Protein 8T33 (pdb70)

GO terms:
  GO:0008429 phosphatidylethanolamine binding (F, IDA)
  GO:0005515 protein binding (F, IPI)
  GO:0005776 autophagosome (C, IDA)
  GO:0061709 reticulophagy (P, IDA)
  GO:0035020 regulation of Rac protein signal transduction (P, IMP)
  GO:1902524 positive regulation of protein K48-linked ubiquitination (P, IMP)
  GO:0032436 positive regulation of proteasomal ubiquitin-dependent protein catabolic process (P, IMP)
  GO:0005886 plasma membrane (C, TAS)
  GO:0006605 protein targeting (P, TAS)
  GO:0007268 chemical synaptic transmission (P, TAS)
  GO:0000421 autophagosome membrane (C, TAS)
  GO:0005829 cytosol (C, TAS)
  GO:0000421 autophagosome membrane (C, IDA)
  GO:000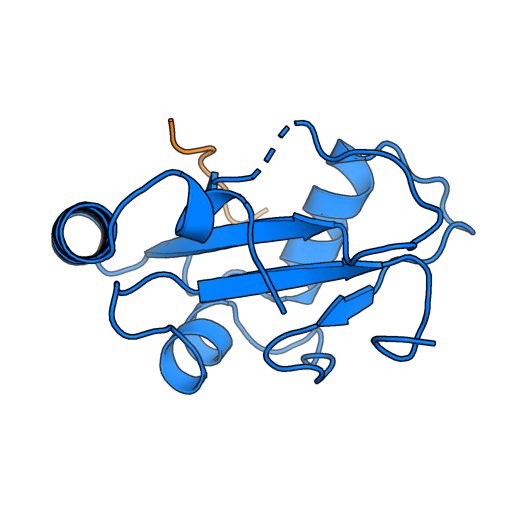8625 extrinsic apoptotic signaling pathway via death domain receptors (P, IDA)
  GO:0048487 beta-tubulin binding (F, IDA)
  GO:0050811 GABA receptor binding (F, IPI)
  GO:0031625 ubiquitin protein ligase binding (F, IPI)

Nearest PDB structures (foldseek):
  8t2m-assembly1_A  TM=9.961E-01  e=2.675E-23  Homo sapiens
  7lsw-assembly1_C  TM=9.950E-01  e=3.049E-23  Homo sapiens
  6hyn-assembly1_A  TM=9.910E-01  e=4.823E-23  Homo sapiens
  7lsw-assembly4_F  TM=9.891E-01  e=4.231E-23  Homo sapiens
  6yop-assembly1_A  TM=9.903E-01  e=7.144E-23  Homo sapiens

InterPro domains:
  IPR004241 Autophagy protein Atg8 ubiquitin-like [PF02991] (13-116)
  IPR004241 Autophagy protein Atg8 ubiquitin-like [PTHR10969] (2-116)
  IPR029071 Ubiquitin-like domain superfamily [SSF54236] (1-116)

B-factor: mean 20.99, std 10.18, range [8.71, 59.1]

Foldseek 3Di:
DDDPVPVVDPLVRLLVVLVVVCVVCVQWAWEFEAAAPPFDAAGAPTIDTGGQQAFQLNVVVVRCVRRPHDPPQAKFKAFPFDTDDRRHGPNVQQVVGPDNSRYGYIYMHSDPGHPD/DDDDDDDD

Secondary structure (DSSP, 8-state):
---HHHHHS-HHHHHHHHHHHHHH-TTEEEEEEEEPTT--S-----EEEEETT-BHHHHHHHHHHHHT--TTS--EEEBTTBPPPTTSBHHHHHHHH--TTS-EEEEEESSSSTT-/-PEEP---

Organism: Homo sapiens (NCBI:txid9606)

Radius of gyration: 13.74 Å; Cα contacts (8 Å, |Δi|>4): 213; chains: 2; bounding box: 32×27×38 Å

Structure (mmCIF, N/CA/C/O backbone):
data_8T33
#
_entry.id   8T33
#
_cell.length_a   53.488
_cell.length_b   89.178
_cell.length_c   63.967
_cell.angle_alpha   90.000
_cell.angle_beta   90.000
_cell.angle_gamma   90.000
#
_symmetry.space_group_name_H-M   'C 2 2 21'
#
loop_
_entity.id
_entity.type
_entity.pdbx_description
1 polymer 'Gamma-aminobutyric acid receptor-associated protein'
2 polymer 'Tumor protein p53-inducible nuclear protein 2'
3 non-polymer 'ZINC ION'
4 non-polymer 'ACETATE ION'
5 water water
#
loop_
_atom_site.group_PDB
_atom_site.id
_atom_site.type_symbol
_atom_site.label_atom_id
_atom_site.label_alt_id
_atom_site.label_comp_id
_atom_site.label_asym_id
_atom_site.label_entity_id
_atom_site.label_seq_id
_atom_site.pdbx_PDB_ins_code
_atom_site.Cartn_x
_atom_site.Cartn_y
_atom_site.Cartn_z
_atom_site.occupancy
_atom_site.B_iso_or_equiv
_atom_site.auth_seq_id
_atom_site.auth_comp_id
_atom_site.auth_asym_id
_atom_site.auth_atom_id
_atom_site.pdbx_PDB_model_num
ATOM 1 N N . MET A 1 3 ? 7.197 26.114 -10.048 1.00 38.72 1 MET A N 1
ATOM 2 C CA . MET A 1 3 ? 6.604 25.051 -10.851 1.00 39.21 1 MET A CA 1
ATOM 3 C C . MET A 1 3 ? 5.448 24.363 -10.143 1.00 39.11 1 MET A C 1
ATOM 4 O O . MET A 1 3 ? 5.525 24.070 -8.948 1.00 38.31 1 MET A O 1
ATOM 9 N N . LYS A 1 4 ? 4.379 24.102 -10.892 1.00 51.65 2 LYS A N 1
ATOM 10 C CA . LYS A 1 4 ? 3.292 23.260 -10.413 1.00 51.73 2 LYS A CA 1
ATOM 11 C C . LYS A 1 4 ? 3.687 21.795 -10.557 1.00 51.34 2 LYS A C 1
ATOM 12 O O . LYS A 1 4 ? 3.981 21.331 -11.664 1.00 51.80 2 LYS A O 1
ATOM 18 N N . PHE A 1 5 ? 3.706 21.069 -9.446 1.00 23.29 3 PHE A N 1
ATOM 19 C CA . PHE A 1 5 ? 3.855 19.623 -9.467 1.00 23.05 3 PHE A CA 1
ATOM 20 C C . PHE A 1 5 ? 2.479 18.990 -9.341 1.00 23.62 3 PHE A C 1
ATOM 21 O O . PHE A 1 5 ? 1.681 19.401 -8.493 1.00 23.67 3 PHE A O 1
ATOM 29 N N . VAL A 1 6 ? 2.200 18.009 -10.204 1.00 24.13 4 VAL A N 1
ATOM 30 C CA . VAL A 1 6 ? 0.926 17.300 -10.138 1.00 24.76 4 VAL A CA 1
ATOM 31 C C . VAL A 1 6 ? 0.748 16.661 -8.768 1.00 24.13 4 VAL A C 1
ATOM 32 O O . VAL A 1 6 ? -0.347 16.687 -8.190 1.00 24.55 4 VAL A O 1
ATOM 36 N N . TYR A 1 7 ? 1.827 16.107 -8.212 1.00 23.54 5 TYR A N 1
ATOM 37 C CA . TYR A 1 7 ? 1.743 15.482 -6.895 1.00 23.04 5 TYR A CA 1
ATOM 38 C C . TYR A 1 7 ? 1.225 16.460 -5.844 1.00 22.95 5 TYR A C 1
ATOM 39 O O . TYR A 1 7 ? 0.465 16.074 -4.949 1.00 23.09 5 TYR A O 1
ATOM 48 N N . LYS A 1 8 ? 1.620 17.732 -5.937 1.00 24.02 6 LYS A N 1
ATOM 49 C CA . LYS A 1 8 ? 1.149 18.714 -4.964 1.00 23.98 6 LYS A CA 1
ATOM 50 C C . LYS A 1 8 ? -0.297 19.114 -5.221 1.00 24.99 6 LYS A C 1
ATOM 51 O O . LYS A 1 8 ? -1.042 19.386 -4.270 1.00 25.17 6 LYS A O 1
ATOM 57 N N . GLU A 1 9 ? -0.713 19.154 -6.487 1.00 29.19 7 GLU A N 1
ATOM 58 C CA . GLU A 1 9 ? -2.097 19.492 -6.794 1.00 30.33 7 GLU A CA 1
ATOM 59 C C . GLU A 1 9 ? -3.054 18.382 -6.382 1.00 30.76 7 GLU A C 1
ATOM 60 O O . GLU A 1 9 ? -4.220 18.655 -6.072 1.00 31.59 7 GLU A O 1
ATOM 66 N N . GLU A 1 10 ? -2.586 17.132 -6.372 1.00 32.90 8 GLU A N 1
ATOM 67 C CA . GLU A 1 10 ? -3.452 15.988 -6.116 1.00 33.40 8 GLU A CA 1
ATOM 68 C C . GLU A 1 10 ? -3.527 15.585 -4.654 1.00 32.96 8 GLU A C 1
ATOM 69 O O . GLU A 1 10 ? -4.439 14.838 -4.281 1.00 33.56 8 G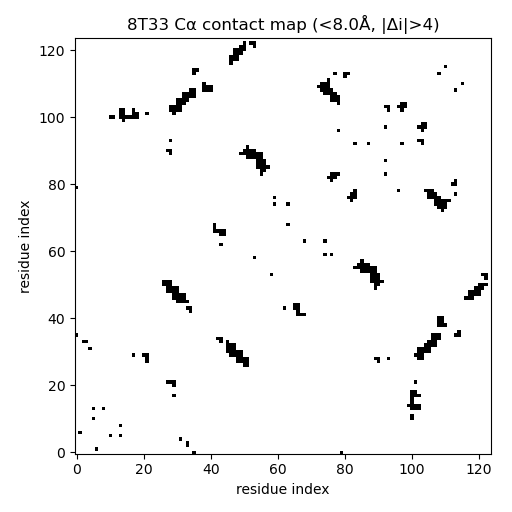LU A O 1
ATOM 75 N N . HIS A 1 11 ? -2.588 16.033 -3.826 1.00 28.34 9 HIS A N 1
ATOM 76 C CA . HIS A 1 11 ? -2.552 15.660 -2.419 1.00 27.98 9 HIS A CA 1
ATOM 77 C C . HIS A 1 11 ? -2.450 16.947 -1.599 1.00 27.72 9 HIS A C 1
ATOM 78 O O . HIS A 1 11 ? -1.510 17.734 -1.821 1.00 27.10 9 HIS A O 1
ATOM 85 N N . PRO A 1 12 ?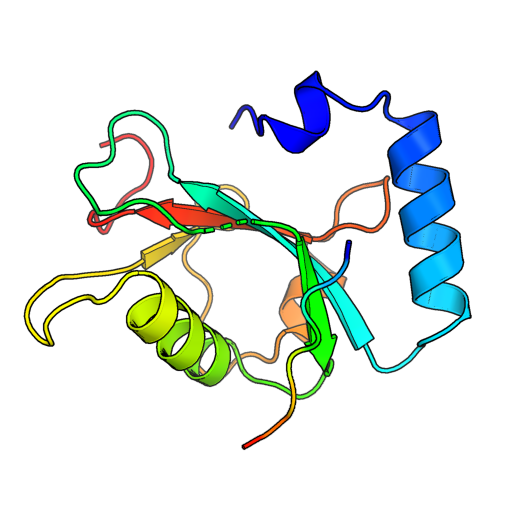 -3.364 17.192 -0.669 1.00 24.59 10 PRO A N 1
ATOM 86 C CA . PRO A 1 12 ? -3.260 18.405 0.148 1.00 24.39 10 PRO A CA 1
ATOM 87 C C . PRO A 1 12 ? -1.982 18.386 0.967 1.00 23.36 10 PRO A C 1
ATOM 88 O O . PRO A 1 12 ? -1.426 17.326 1.259 1.00 22.98 10 PRO A O 1
ATOM 92 N N . PHE A 1 13 ? -1.517 19.582 1.333 1.00 24.15 11 PHE A N 1
ATOM 93 C CA . PHE A 1 13 ? -0.228 19.711 2.005 1.00 22.56 11 PHE A CA 1
ATOM 94 C C . PHE A 1 13 ? -0.159 18.863 3.268 1.00 23.03 11 PHE A C 1
ATOM 95 O O . PHE A 1 13 ? 0.869 18.237 3.548 1.00 21.80 11 PHE A O 1
ATOM 103 N N . GLU A 1 14 ? -1.242 18.824 4.043 1.00 20.78 12 GLU A N 1
ATOM 104 C CA . GLU A 1 14 ? -1.194 18.111 5.313 1.00 21.51 12 GLU A CA 1
ATOM 105 C C . GLU A 1 14 ? -1.034 16.609 5.109 1.00 21.47 12 GLU A C 1
ATOM 106 O O . GLU A 1 14 ? -0.429 15.934 5.951 1.00 21.15 12 GLU A O 1
ATOM 112 N N . LYS A 1 15 ? -1.551 16.070 4.001 1.00 24.82 13 LYS A N 1
ATOM 113 C CA . LYS A 1 15 ? -1.365 14.651 3.720 1.00 25.01 13 LYS A CA 1
ATOM 114 C C . LYS A 1 15 ? 0.062 14.363 3.277 1.00 22.68 13 LYS A C 1
ATOM 115 O O . LYS A 1 15 ? 0.656 13.363 3.698 1.00 22.38 13 LYS A O 1
ATOM 121 N N . ARG A 1 16 ? 0.626 15.226 2.429 1.00 24.40 14 ARG A N 1
ATOM 122 C CA . ARG A 1 16 ? 2.017 15.056 2.028 1.00 22.44 14 ARG A CA 1
ATOM 123 C C . ARG A 1 16 ? 2.951 15.219 3.220 1.00 21.43 14 ARG A C 1
ATOM 124 O O . ARG A 1 16 ? 3.879 14.422 3.401 1.00 20.56 14 ARG A O 1
ATOM 132 N N . ARG A 1 17 ? 2.706 16.233 4.058 1.00 19.29 15 ARG A N 1
ATOM 133 C CA . ARG A 1 17 ? 3.586 16.492 5.196 1.00 18.60 15 ARG A CA 1
ATOM 134 C C . ARG A 1 17 ? 3.600 15.315 6.165 1.00 19.19 15 ARG A C 1
ATOM 135 O O . ARG A 1 17 ? 4.655 14.952 6.698 1.00 18.19 15 ARG A O 1
ATOM 143 N N . SER A 1 18 ? 2.441 14.701 6.400 1.00 18.58 16 SER A N 1
ATOM 144 C CA . SER A 1 18 ? 2.391 13.562 7.309 1.00 19.48 16 SER A CA 1
ATOM 145 C C . SER A 1 18 ? 3.103 12.355 6.718 1.00 18.62 16 SER A C 1
ATOM 146 O O . SER A 1 18 ? 3.792 11.624 7.437 1.00 18.28 16 SER A O 1
ATOM 149 N N . GLU A 1 19 ? 2.969 12.143 5.408 1.00 24.21 17 GLU A N 1
ATOM 150 C CA . GLU A 1 19 ? 3.704 11.054 4.778 1.00 23.56 17 GLU A CA 1
ATOM 151 C C . GLU A 1 19 ? 5.202 11.326 4.791 1.00 21.42 17 GLU A C 1
ATOM 152 O O . GLU A 1 19 ? 5.996 10.420 5.062 1.00 20.95 17 GLU A O 1
ATOM 158 N N . GLY A 1 20 ? 5.608 12.571 4.529 1.00 15.86 18 GLY A N 1
ATOM 159 C CA . GLY A 1 20 ? 7.027 12.899 4.553 1.00 14.19 18 GLY A CA 1
ATOM 160 C C . GLY A 1 20 ? 7.646 12.731 5.929 1.00 13.95 18 GLY A C 1
ATOM 161 O O . GLY A 1 20 ? 8.740 12.178 6.059 1.00 13.05 18 GLY A O 1
ATOM 162 N N . GLU A 1 21 ? 6.954 13.206 6.971 1.00 17.03 19 GLU A N 1
ATOM 163 C CA . GLU A 1 21 ? 7.456 13.018 8.328 1.00 17.13 19 GLU A CA 1
ATOM 164 C C . GLU A 1 21 ? 7.592 11.538 8.649 1.00 17.47 19 GLU A C 1
ATOM 165 O O . GLU A 1 21 ? 8.623 11.098 9.173 1.00 16.71 19 GLU A O 1
ATOM 171 N N . LYS A 1 22 ? 6.562 10.751 8.322 1.00 18.53 20 LYS A N 1
ATOM 172 C CA . LYS A 1 22 ? 6.580 9.327 8.647 1.00 19.30 20 LYS A CA 1
ATOM 173 C C . LYS A 1 22 ? 7.714 8.610 7.930 1.00 17.96 20 LYS A C 1
ATOM 174 O O . LYS A 1 22 ? 8.438 7.814 8.539 1.00 17.73 20 LYS A O 1
ATOM 180 N N . ILE A 1 23 ? 7.883 8.873 6.631 1.00 13.42 21 ILE A N 1
ATOM 181 C CA . ILE A 1 23 ? 8.899 8.131 5.891 1.00 12.56 21 ILE A CA 1
ATOM 182 C C . ILE A 1 23 ? 10.297 8.559 6.321 1.00 10.97 21 ILE A C 1
ATOM 183 O O . ILE A 1 23 ? 11.222 7.732 6.349 1.00 10.53 21 ILE A O 1
ATOM 188 N N . ARG A 1 24 ? 10.472 9.829 6.701 1.00 16.91 22 ARG A N 1
ATOM 189 C CA . ARG A 1 24 ? 11.779 10.291 7.158 1.00 15.78 22 ARG A CA 1
ATOM 190 C C . ARG A 1 24 ? 12.115 9.717 8.526 1.00 16.03 22 ARG A C 1
ATOM 191 O O . ARG A 1 24 ? 13.274 9.398 8.804 1.00 15.33 22 ARG A O 1
ATOM 199 N N . LYS A 1 25 ? 11.116 9.576 9.395 1.00 15.55 23 LYS A N 1
ATOM 200 C CA . LYS A 1 25 ? 11.371 8.959 10.691 1.00 16.07 23 LYS A CA 1
ATOM 201 C C . LYS A 1 25 ? 11.622 7.466 10.547 1.00 16.28 23 LYS A C 1
ATOM 202 O O . LYS A 1 25 ? 12.444 6.894 11.276 1.00 16.05 23 LYS A O 1
ATOM 208 N N . LYS A 1 26 ? 10.937 6.819 9.601 1.00 14.82 24 LYS A N 1
ATOM 209 C CA . LYS A 1 26 ? 11.086 5.376 9.440 1.00 15.44 24 LYS A CA 1
ATOM 210 C C . LYS A 1 26 ? 12.423 5.019 8.796 1.00 14.15 24 LYS A C 1
ATOM 211 O O . LYS A 1 26 ? 13.038 4.007 9.158 1.00 14.30 24 LYS A O 1
ATOM 217 N N . TYR A 1 27 ? 12.896 5.839 7.851 1.00 12.39 25 TYR A N 1
ATOM 218 C CA . TYR A 1 27 ? 14.126 5.572 7.104 1.00 12.16 25 TYR A CA 1
ATOM 219 C C . TYR A 1 27 ? 15.028 6.789 7.166 1.00 11.94 25 TYR A C 1
ATOM 220 O O . TYR A 1 27 ? 15.123 7.559 6.196 1.00 11.26 25 TYR A O 1
ATOM 229 N N . PRO A 1 28 ? 15.719 7.005 8.288 1.00 15.38 26 PRO A N 1
ATOM 230 C CA . PRO A 1 28 ? 16.487 8.249 8.468 1.00 15.36 26 PRO A CA 1
ATOM 231 C C . PRO A 1 28 ? 17.644 8.412 7.501 1.00 14.98 26 PRO A C 1
ATOM 232 O O . PRO A 1 28 ? 18.128 9.538 7.332 1.00 14.80 26 PRO A O 1
ATOM 236 N N . ASP A 1 29 ? 18.113 7.337 6.872 1.00 18.97 27 ASP A N 1
ATOM 237 C CA . ASP A 1 29 ? 19.206 7.425 5.915 1.00 18.67 27 ASP A CA 1
ATOM 238 C C . ASP A 1 29 ? 18.722 7.390 4.476 1.00 17.77 27 ASP A C 1
ATOM 239 O O . ASP A 1 29 ? 19.534 7.194 3.569 1.00 17.55 27 ASP A O 1
ATOM 244 N N . ARG A 1 30 ? 17.420 7.556 4.254 1.00 10.82 28 ARG A N 1
ATOM 245 C CA . ARG A 1 30 ? 16.841 7.725 2.928 1.00 10.10 28 ARG A CA 1
ATOM 246 C C . ARG A 1 30 ? 16.071 9.040 2.878 1.00 9.75 28 ARG A C 1
ATOM 247 O O . ARG A 1 30 ? 15.694 9.600 3.909 1.00 10.06 28 ARG A O 1
ATOM 255 N N . VAL A 1 31 ? 15.871 9.550 1.665 1.00 10.72 29 VAL A N 1
ATOM 256 C CA . VAL A 1 31 ? 15.093 10.776 1.474 1.00 10.49 29 VAL A CA 1
ATOM 257 C C . VAL A 1 31 ? 14.017 10.548 0.417 1.00 10.24 29 VAL A C 1
ATOM 258 O O . VAL A 1 31 ? 14.259 9.867 -0.592 1.00 10.05 29 VAL A O 1
ATOM 262 N N . PRO A 1 32 ? 12.804 11.082 0.628 1.00 9.03 30 PRO A N 1
ATOM 263 C CA . PRO A 1 32 ? 11.728 10.937 -0.361 1.00 8.99 30 PRO A CA 1
ATOM 264 C C . PRO A 1 32 ? 11.799 12.016 -1.425 1.00 8.72 30 PRO A C 1
ATOM 265 O O . PRO A 1 32 ? 11.970 13.203 -1.112 1.00 8.71 30 PRO A O 1
ATOM 269 N N . VAL A 1 33 ? 11.676 11.610 -2.687 1.00 9.93 31 VAL A N 1
ATOM 270 C CA . VAL A 1 33 ? 11.890 12.493 -3.828 1.00 9.74 31 VAL A CA 1
ATOM 271 C C . VAL A 1 33 ? 10.725 12.334 -4.794 1.00 10.06 31 VAL A C 1
ATOM 272 O O . VAL A 1 33 ? 10.331 11.207 -5.113 1.00 10.25 31 VAL A O 1
ATOM 276 N N . ILE A 1 34 ? 10.182 13.459 -5.258 1.00 9.07 32 ILE A N 1
ATOM 277 C CA . ILE A 1 34 ? 9.163 13.496 -6.302 1.00 9.53 32 ILE A CA 1
ATOM 278 C C . ILE A 1 34 ? 9.832 14.007 -7.569 1.00 9.38 32 ILE A C 1
ATOM 279 O O . ILE A 1 34 ? 10.461 15.071 -7.546 1.00 9.18 32 ILE A O 1
ATOM 284 N N . VAL A 1 35 ? 9.690 13.265 -8.670 1.00 9.81 33 VAL A N 1
ATOM 285 C CA . VAL A 1 35 ? 10.294 13.632 -9.953 1.00 9.77 33 VAL A CA 1
ATOM 286 C C . VAL A 1 35 ? 9.184 13.748 -10.990 1.00 10.56 33 VAL A C 1
ATOM 287 O O . VAL A 1 35 ? 8.448 12.782 -11.223 1.00 11.02 33 VAL A O 1
ATOM 291 N N . G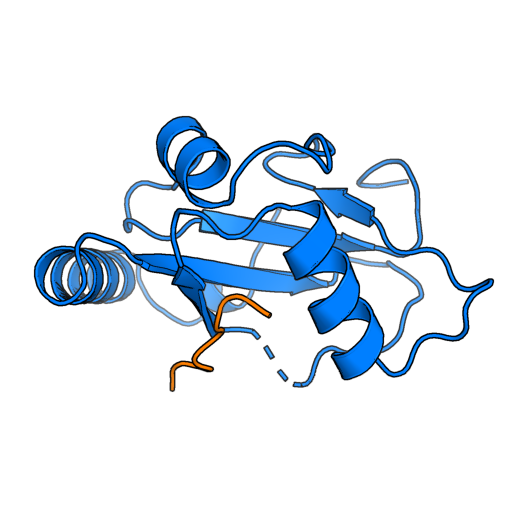LU A 1 36 ? 9.071 14.918 -11.623 1.00 12.45 34 GLU A N 1
ATOM 292 C CA . GLU A 1 36 ? 8.057 15.141 -12.645 1.00 13.38 34 GLU A CA 1
ATOM 293 C C . GLU A 1 36 ? 8.661 15.881 -13.822 1.00 13.51 34 GLU A C 1
ATOM 294 O O . GLU A 1 36 ? 9.641 16.613 -13.682 1.00 12.97 34 GLU A O 1
ATOM 300 N N . LYS A 1 37 ? 8.053 15.684 -14.986 1.00 14.61 35 LYS A N 1
ATOM 301 C CA . LYS A 1 37 ? 8.495 16.369 -16.191 1.00 14.94 35 LYS A CA 1
ATOM 302 C C . LYS A 1 37 ? 8.146 17.852 -16.138 1.00 15.39 35 LYS A C 1
ATOM 303 O O . LYS A 1 37 ? 7.034 18.236 -15.753 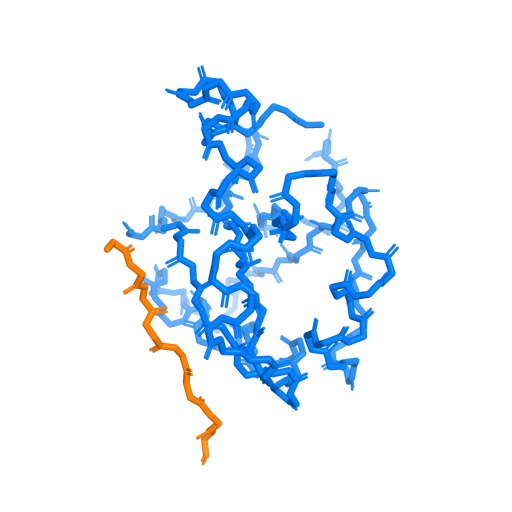1.00 16.08 35 LYS A O 1
ATOM 309 N N . ALA A 1 38 ? 9.102 18.687 -16.544 1.00 19.26 36 ALA A N 1
ATOM 310 C CA . ALA A 1 38 ? 8.861 20.118 -16.636 1.00 20.07 36 ALA A CA 1
ATOM 311 C C . ALA A 1 38 ? 7.806 20.410 -17.703 1.00 21.53 36 ALA A C 1
ATOM 312 O O . ALA A 1 38 ? 7.720 19.706 -18.715 1.00 21.77 36 ALA A O 1
ATOM 314 N N . PRO A 1 39 ? 6.993 21.449 -17.507 1.00 37.18 37 PRO A N 1
ATOM 315 C CA . PRO A 1 39 ? 5.965 21.769 -18.502 1.00 38.71 37 PRO A CA 1
ATOM 316 C C . PRO A 1 39 ? 6.595 22.122 -19.840 1.00 39.02 37 PRO A C 1
ATOM 317 O O . PRO A 1 39 ? 7.615 22.811 -19.906 1.00 38.58 37 PRO A O 1
ATOM 321 N N . LYS A 1 40 ? 5.986 21.615 -20.909 1.00 51.74 38 LYS A N 1
ATOM 322 C CA . LYS A 1 40 ? 6.386 21.872 -22.289 1.00 52.38 38 LYS A CA 1
ATOM 323 C C . LYS A 1 40 ? 7.785 21.357 -22.612 1.00 51.09 38 LYS A C 1
ATOM 324 O O . LYS A 1 40 ? 8.349 21.720 -23.653 1.00 51.55 38 LYS A O 1
ATOM 330 N N . ALA A 1 41 ? 8.370 20.529 -21.750 1.00 25.48 39 ALA A N 1
ATOM 331 C CA . ALA A 1 41 ? 9.547 19.775 -22.150 1.00 24.40 39 ALA A CA 1
ATOM 332 C C . ALA A 1 41 ? 9.165 18.784 -23.242 1.00 24.99 39 ALA A C 1
ATOM 333 O O . ALA A 1 41 ? 8.017 18.343 -23.339 1.00 25.89 39 ALA A O 1
ATOM 335 N N . ARG A 1 42 ? 10.133 18.455 -24.091 1.00 24.32 40 ARG A N 1
ATOM 336 C CA . ARG A 1 42 ? 9.951 17.491 -25.175 1.00 24.90 40 ARG A CA 1
ATOM 337 C C . ARG A 1 42 ? 10.839 16.300 -24.854 1.00 23.51 40 ARG A C 1
ATOM 338 O O . ARG A 1 42 ? 11.983 16.207 -25.301 1.00 22.90 40 ARG A O 1
ATOM 346 N N . ILE A 1 43 ? 10.304 15.385 -24.050 1.00 19.42 41 ILE A N 1
ATOM 347 C CA . ILE A 1 43 ? 11.080 14.262 -23.550 1.00 18.17 41 ILE A CA 1
ATOM 348 C C . ILE A 1 43 ? 10.095 13.188 -23.123 1.00 18.62 41 ILE A C 1
ATOM 349 O O . ILE A 1 43 ? 8.934 13.473 -22.830 1.00 19.55 41 ILE A O 1
ATOM 354 N N . GLY A 1 44 ? 10.557 11.943 -23.111 1.00 17.99 42 GLY A N 1
ATOM 355 C CA . GLY A 1 44 ? 9.684 10.837 -22.781 1.00 18.63 42 GLY A CA 1
ATOM 356 C C . GLY A 1 44 ? 9.179 10.905 -21.354 1.00 18.32 42 GLY A C 1
ATOM 357 O O . GLY A 1 44 ? 9.765 11.544 -20.473 1.00 17.26 42 GLY A O 1
ATOM 358 N N . ASP A 1 45 ? 8.069 10.209 -21.133 1.00 21.25 43 ASP A N 1
ATOM 359 C CA . ASP A 1 45 ? 7.436 10.177 -19.827 1.00 21.30 43 ASP A CA 1
ATOM 360 C C . ASP A 1 45 ? 8.200 9.285 -18.858 1.00 20.24 43 ASP A C 1
ATOM 361 O O . ASP A 1 45 ? 8.911 8.351 -19.241 1.00 19.86 43 ASP A O 1
ATOM 366 N N . LEU A 1 46 ? 8.003 9.570 -17.577 1.00 18.09 44 LEU A N 1
ATOM 367 C CA . LEU A 1 46 ? 8.598 8.819 -16.486 1.00 17.29 44 LEU A CA 1
ATOM 368 C C . LEU A 1 46 ? 7.502 8.016 -15.801 1.00 18.55 44 LEU A C 1
ATOM 369 O O . LEU A 1 46 ? 6.486 8.580 -15.382 1.00 19.42 44 LEU A O 1
ATOM 374 N N . ASP A 1 47 ? 7.697 6.707 -15.703 1.00 22.80 45 ASP A N 1
ATOM 375 C CA . ASP A 1 47 ? 6.620 5.824 -15.274 1.00 24.36 45 ASP A CA 1
ATOM 376 C C . ASP A 1 47 ? 6.270 6.008 -13.796 1.00 24.45 45 ASP A C 1
ATOM 377 O O . ASP A 1 47 ? 5.100 5.910 -13.421 1.00 25.91 45 ASP A O 1
ATOM 394 N N . LYS A 1 49 ? 6.897 8.454 -10.176 1.00 18.47 47 LYS A N 1
ATOM 395 C CA . LYS A 1 49 ? 7.282 9.792 -9.737 1.00 17.62 47 LYS A CA 1
ATOM 396 C C . LYS A 1 49 ? 7.792 9.830 -8.297 1.00 17.15 47 LYS A C 1
ATOM 397 O O . LYS A 1 49 ? 8.419 10.798 -7.901 1.00 16.30 47 LYS A O 1
ATOM 403 N N . LYS A 1 50 ? 7.536 8.777 -7.526 1.00 15.67 48 LYS A N 1
ATOM 404 C CA . LYS A 1 50 ? 7.783 8.771 -6.085 1.00 15.76 48 LYS A CA 1
ATOM 405 C C . LYS A 1 50 ? 8.943 7.828 -5.782 1.00 15.65 48 LYS A C 1
ATOM 406 O O . LYS A 1 50 ? 8.819 6.609 -5.945 1.00 15.83 48 LYS A O 1
ATOM 412 N N . TYR A 1 51 ? 10.060 8.388 -5.327 1.00 12.42 49 TYR A N 1
ATOM 413 C CA . TYR A 1 51 ? 11.296 7.643 -5.128 1.00 12.37 49 TYR A CA 1
ATOM 414 C C . TYR A 1 51 ? 11.733 7.737 -3.675 1.00 12.61 49 TYR A C 1
ATOM 415 O O . TYR A 1 51 ? 11.640 8.800 -3.057 1.00 12.64 49 TYR A O 1
ATOM 424 N N . LEU A 1 52 ? 12.199 6.622 -3.125 1.00 10.17 50 LEU A N 1
ATOM 425 C CA . LEU A 1 52 ? 12.833 6.614 -1.811 1.00 10.50 50 LEU A CA 1
ATOM 426 C C . LEU A 1 52 ? 14.309 6.302 -2.028 1.00 10.45 50 LEU A C 1
ATOM 427 O O . LEU A 1 52 ? 14.662 5.181 -2.410 1.00 10.53 50 LEU A O 1
ATOM 432 N N . VAL A 1 53 ? 15.161 7.290 -1.773 1.00 11.76 51 VAL A N 1
ATOM 433 C CA . VAL A 1 53 ? 16.531 7.322 -2.284 1.00 11.66 51 VAL A CA 1
ATOM 434 C C . VAL A 1 53 ? 17.536 7.290 -1.139 1.00 12.14 51 VAL A C 1
ATOM 435 O O . VAL A 1 53 ? 17.330 7.978 -0.131 1.00 12.40 51 VAL A O 1
ATOM 439 N N . PRO A 1 54 ? 18.632 6.532 -1.240 1.00 10.31 52 PRO A N 1
ATOM 440 C CA . PRO A 1 54 ? 19.660 6.608 -0.192 1.00 10.88 52 PRO A CA 1
ATOM 441 C C . PRO A 1 54 ? 20.263 8.001 -0.136 1.00 10.81 52 PRO A C 1
ATOM 442 O O . PRO A 1 54 ? 20.539 8.616 -1.164 1.00 10.37 52 PRO A O 1
ATOM 446 N N . SER A 1 55 ? 20.473 8.498 1.084 1.00 15.32 53 SER A N 1
ATOM 447 C CA . SER A 1 55 ? 21.049 9.830 1.230 1.00 15.36 53 SER A CA 1
ATOM 448 C C . SER A 1 55 ? 22.421 9.926 0.578 1.00 15.42 53 SER A C 1
ATOM 449 O O . SER A 1 55 ? 22.805 11.002 0.108 1.00 15.22 53 SER A O 1
ATOM 452 N N . ASP A 1 56 ? 23.166 8.823 0.527 1.00 18.67 54 ASP A N 1
ATOM 453 C CA . ASP A 1 56 ? 24.509 8.846 -0.034 1.00 18.85 54 ASP A CA 1
ATOM 454 C C . ASP A 1 56 ? 24.546 8.616 -1.539 1.00 18.25 54 ASP A C 1
ATOM 455 O O . ASP A 1 56 ? 25.625 8.719 -2.130 1.00 18.39 54 ASP A O 1
ATOM 460 N N . LEU A 1 57 ? 23.418 8.295 -2.172 1.00 12.11 55 LEU A N 1
ATOM 461 C CA . LEU A 1 57 ? 23.384 8.239 -3.628 1.00 11.60 55 LEU A CA 1
ATOM 462 C C . LEU A 1 57 ? 23.692 9.619 -4.195 1.00 11.34 55 LEU A C 1
ATOM 463 O O . LEU A 1 57 ? 23.206 10.631 -3.685 1.00 11.26 55 LEU A O 1
ATOM 468 N N . THR A 1 58 ? 24.508 9.669 -5.247 1.00 11.31 56 THR A N 1
ATOM 469 C CA . THR A 1 58 ? 24.781 10.968 -5.844 1.00 11.11 56 THR A CA 1
ATOM 470 C C . THR A 1 58 ? 23.718 11.342 -6.873 1.00 10.52 56 THR A C 1
ATOM 471 O O . THR A 1 58 ? 23.007 10.493 -7.420 1.00 10.29 56 THR A O 1
ATOM 475 N N . VAL A 1 59 ? 23.646 12.648 -7.144 1.00 12.11 57 VAL A N 1
ATOM 476 C CA . VAL A 1 59 ? 22.803 13.172 -8.216 1.00 11.74 57 VAL A CA 1
ATOM 477 C C . VAL A 1 59 ? 23.138 12.485 -9.531 1.00 11.90 57 VAL A C 1
ATOM 478 O O . VAL A 1 59 ? 22.246 12.098 -10.295 1.00 11.87 57 VAL A O 1
ATOM 482 N N . GLY A 1 60 ? 24.430 12.311 -9.809 1.00 11.10 58 GLY A N 1
ATOM 483 C CA . GLY A 1 60 ? 24.829 11.636 -11.032 1.00 11.44 58 GLY A CA 1
ATOM 484 C C . GLY A 1 60 ? 24.325 10.208 -11.102 1.00 11.82 58 GLY A C 1
ATOM 485 O O . GLY A 1 60 ? 23.901 9.741 -12.162 1.00 12.03 58 GLY A O 1
ATOM 486 N N . GLN A 1 61 ? 24.373 9.489 -9.977 1.00 11.16 59 GLN A N 1
ATOM 487 C CA . GLN A 1 61 ? 23.828 8.136 -9.976 1.00 11.62 59 GLN A CA 1
ATOM 488 C C . GLN A 1 61 ? 22.318 8.150 -10.181 1.00 11.34 59 GLN A C 1
ATOM 489 O O . GLN A 1 61 ? 21.772 7.250 -10.834 1.00 11.77 59 GLN A O 1
ATOM 495 N N . PHE A 1 62 ? 21.637 9.175 -9.658 1.00 12.27 60 PHE A N 1
ATOM 496 C CA . PHE A 1 62 ? 20.195 9.285 -9.851 1.00 12.10 60 PHE A CA 1
ATOM 497 C C . PHE A 1 62 ? 19.860 9.626 -11.300 1.00 12.06 60 PHE A C 1
ATOM 498 O O . PHE A 1 62 ? 18.912 9.074 -11.868 1.00 12.35 60 PHE A O 1
ATOM 506 N N . TYR A 1 63 ? 20.630 10.532 -11.915 1.00 12.31 61 TYR A N 1
ATOM 507 C CA . TYR A 1 63 ? 20.508 10.776 -13.353 1.00 12.45 61 TYR A CA 1
ATOM 508 C C . TYR A 1 63 ? 20.545 9.469 -14.134 1.00 13.15 61 TYR A C 1
ATOM 509 O O . TYR A 1 63 ? 19.689 9.211 -14.986 1.00 13.46 61 TYR A O 1
ATOM 518 N N . PHE A 1 64 ? 21.552 8.633 -13.861 1.00 17.76 62 PHE A N 1
ATOM 519 C CA . PHE A 1 64 ? 21.719 7.403 -14.628 1.00 18.62 62 PHE A CA 1
ATOM 520 C C . PHE A 1 64 ? 20.478 6.529 -14.538 1.00 18.97 62 PHE A C 1
ATOM 521 O O . PHE A 1 64 ? 20.020 5.978 -15.547 1.00 19.60 62 PHE A O 1
ATOM 529 N N . LEU A 1 65 ? 19.908 6.411 -13.338 1.00 15.14 63 LEU A N 1
ATOM 530 C CA . LEU A 1 65 ? 18.732 5.572 -13.146 1.00 15.58 63 LEU A CA 1
ATOM 531 C C . LEU A 1 65 ? 17.505 6.164 -13.823 1.00 15.43 63 LEU A C 1
ATOM 532 O O . LEU A 1 65 ? 16.709 5.432 -14.423 1.00 16.12 63 LEU A O 1
ATOM 537 N N . ILE A 1 66 ? 17.335 7.486 -13.742 1.00 11.65 64 ILE A N 1
ATOM 538 C CA . ILE A 1 66 ? 16.154 8.103 -14.335 1.00 11.62 64 ILE A CA 1
ATOM 539 C C . ILE A 1 66 ? 16.232 8.057 -15.859 1.00 12.11 64 ILE A C 1
ATOM 540 O O . ILE A 1 66 ? 15.227 7.811 -16.538 1.00 12.65 64 ILE A O 1
ATOM 545 N N . ARG A 1 67 ? 17.426 8.283 -16.418 1.00 15.37 65 ARG A N 1
ATOM 546 C CA . ARG A 1 67 ? 17.600 8.148 -17.862 1.00 16.02 65 A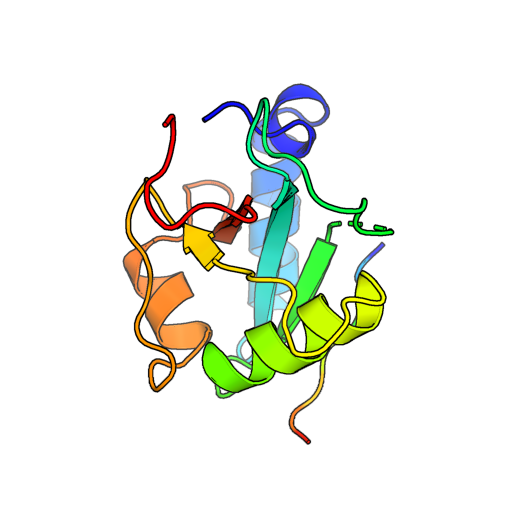RG A CA 1
ATOM 547 C C . ARG A 1 67 ? 17.177 6.765 -18.333 1.00 17.06 65 ARG A C 1
ATOM 548 O O . ARG A 1 67 ? 16.520 6.626 -19.373 1.00 17.74 65 ARG A O 1
ATOM 556 N N . LYS A 1 68 ? 17.530 5.729 -17.569 1.00 20.57 66 LYS A N 1
ATOM 557 C CA . LYS A 1 68 ? 17.171 4.373 -17.967 1.00 21.71 66 LYS A CA 1
ATOM 558 C C . LYS A 1 68 ? 15.671 4.141 -17.863 1.00 22.00 66 LYS A C 1
ATOM 559 O O . LYS A 1 68 ? 15.092 3.437 -18.697 1.00 23.05 66 LYS A O 1
ATOM 565 N N . ARG A 1 69 ? 15.023 4.715 -16.842 1.00 17.46 67 ARG A N 1
ATOM 566 C CA . ARG A 1 69 ? 13.580 4.532 -16.708 1.00 17.84 67 ARG A CA 1
ATOM 567 C C . ARG A 1 69 ? 12.824 5.178 -17.858 1.00 18.13 67 ARG A C 1
ATOM 568 O O . ARG A 1 69 ? 11.772 4.672 -18.265 1.00 19.00 67 ARG A O 1
ATOM 576 N N . ILE A 1 70 ? 13.336 6.293 -18.385 1.00 16.39 68 ILE A N 1
ATOM 577 C CA . ILE A 1 70 ? 12.701 6.967 -19.517 1.00 16.75 68 ILE A CA 1
ATOM 578 C C . ILE A 1 70 ? 13.056 6.309 -20.841 1.00 17.82 68 ILE A C 1
ATOM 579 O O . ILE A 1 70 ? 12.388 6.568 -21.854 1.00 18.50 68 ILE A O 1
ATOM 584 N N . HIS A 1 71 ? 14.066 5.433 -20.847 1.00 21.06 69 HIS A N 1
ATOM 585 C CA . HIS A 1 71 ? 14.555 4.757 -22.052 1.00 22.22 69 HIS A CA 1
ATOM 586 C C . HIS A 1 71 ? 15.185 5.756 -23.020 1.00 22.07 69 HIS A C 1
ATOM 587 O O . HIS A 1 71 ? 14.979 5.687 -24.231 1.00 23.07 69 HIS A O 1
ATOM 594 N N . LEU A 1 72 ? 15.966 6.685 -22.477 1.00 17.77 70 LEU A N 1
ATOM 595 C CA . LEU A 1 72 ? 16.645 7.669 -23.306 1.00 17.65 70 LEU A CA 1
ATOM 596 C C . LEU A 1 72 ? 17.822 7.040 -24.032 1.00 18.46 70 LEU A C 1
ATOM 597 O O . LEU A 1 72 ? 18.515 6.173 -23.494 1.00 18.60 70 LEU A O 1
ATOM 602 N N . ARG A 1 73 ? 18.057 7.500 -25.253 1.00 22.13 71 ARG A N 1
ATOM 603 C CA . ARG A 1 73 ? 19.309 7.206 -25.922 1.00 22.83 71 ARG A CA 1
ATOM 604 C C . ARG A 1 73 ? 20.404 8.112 -25.369 1.00 21.83 71 ARG A C 1
ATOM 605 O O . ARG A 1 73 ? 20.135 9.143 -24.752 1.00 20.74 71 ARG A O 1
ATOM 613 N N . ALA A 1 74 ? 21.654 7.710 -25.601 1.00 19.22 72 ALA A N 1
ATOM 614 C CA . ALA A 1 74 ? 22.786 8.430 -25.025 1.00 18.47 72 ALA A CA 1
ATOM 615 C C . ALA A 1 74 ? 22.790 9.896 -25.439 1.00 17.98 72 ALA A C 1
ATOM 616 O O . ALA A 1 74 ? 23.099 10.779 -24.627 1.00 16.97 72 ALA A O 1
ATOM 618 N N . GLU A 1 75 ? 22.451 10.173 -26.699 1.00 22.14 73 GLU A N 1
ATOM 619 C CA . GLU A 1 75 ? 22.457 11.532 -27.222 1.00 21.93 73 GLU A CA 1
ATOM 620 C C . GLU A 1 75 ? 21.215 12.325 -26.837 1.00 21.14 73 GLU A C 1
ATOM 621 O O . GLU A 1 75 ? 21.143 13.514 -27.168 1.00 20.97 73 GLU A O 1
ATOM 627 N N . ASP A 1 76 ? 20.244 11.705 -26.161 1.00 17.51 74 ASP A N 1
ATOM 628 C CA . ASP A 1 76 ? 19.085 12.423 -25.643 1.00 16.80 74 ASP A CA 1
ATOM 629 C C . ASP A 1 76 ? 19.469 13.097 -24.334 1.00 15.57 74 ASP A C 1
ATOM 630 O O . ASP A 1 76 ? 19.885 12.424 -23.387 1.00 15.15 74 ASP A O 1
ATOM 635 N N . ALA A 1 77 ? 19.324 14.414 -24.271 1.00 13.67 75 ALA A N 1
ATOM 636 C CA . ALA A 1 77 ? 19.706 15.148 -23.070 1.00 12.68 75 ALA A CA 1
ATOM 637 C C . ALA A 1 77 ? 18.690 14.956 -21.946 1.00 12.06 75 ALA A C 1
ATOM 638 O O . ALA A 1 77 ? 17.502 14.717 -22.180 1.00 12.34 75 ALA A O 1
ATOM 640 N N . LEU A 1 78 ? 19.178 15.060 -20.712 1.00 12.09 76 LEU A N 1
ATOM 641 C CA . LEU A 1 78 ? 18.327 15.066 -19.529 1.00 11.54 76 LEU A CA 1
ATOM 642 C C . LEU A 1 78 ? 18.936 16.009 -18.508 1.00 10.91 76 LEU A C 1
ATOM 643 O O . LEU A 1 78 ? 20.129 15.904 -18.214 1.00 10.80 76 LEU A O 1
ATOM 648 N N . PHE A 1 79 ? 18.125 16.928 -17.984 1.00 10.14 77 PHE A N 1
ATOM 649 C CA . PHE A 1 79 ? 18.557 17.856 -16.947 1.00 9.70 77 PHE A CA 1
ATOM 650 C C . PHE A 1 79 ? 17.587 17.811 -15.779 1.00 9.44 77 PHE A C 1
ATOM 651 O O . PHE A 1 79 ? 16.377 17.711 -15.982 1.00 9.64 77 PHE A O 1
ATOM 659 N N . PHE A 1 80 ? 18.122 17.899 -14.563 1.00 10.72 78 PHE A N 1
ATOM 660 C CA . PHE A 1 80 ? 17.333 18.040 -13.344 1.00 10.58 78 PHE A CA 1
ATOM 661 C C . PHE A 1 80 ? 17.309 19.499 -12.913 1.00 10.62 78 PHE A C 1
ATOM 662 O O . PHE A 1 80 ? 18.325 20.195 -13.003 1.00 10.62 78 PHE A O 1
ATOM 670 N N . PHE A 1 81 ? 16.165 19.946 -12.405 1.00 10.98 79 PHE A N 1
ATOM 671 C CA . PHE A 1 81 ? 16.045 21.283 -11.839 1.00 11.18 79 PHE A CA 1
ATOM 672 C C . PHE A 1 81 ? 15.428 21.181 -10.455 1.00 11.26 79 PHE A C 1
ATOM 673 O O . PHE A 1 81 ? 14.408 20.509 -10.280 1.00 11.36 79 PHE A O 1
ATOM 681 N N . VAL A 1 82 ? 16.042 21.850 -9.484 1.00 12.48 80 VAL A N 1
ATOM 682 C CA . VAL A 1 82 ? 15.461 22.042 -8.162 1.00 13.24 80 VAL A CA 1
ATOM 683 C C . VAL A 1 82 ? 15.363 23.542 -7.952 1.00 14.74 80 VAL A C 1
ATOM 684 O O . VAL A 1 82 ? 16.390 24.231 -7.921 1.00 15.05 80 VAL A O 1
ATOM 688 N N . ASN A 1 83 ? 14.134 24.048 -7.839 1.00 22.27 81 ASN A N 1
ATOM 689 C CA . ASN A 1 83 ? 13.865 25.488 -7.821 1.00 23.96 81 ASN A CA 1
ATOM 690 C C . ASN A 1 83 ? 14.612 26.199 -8.952 1.00 24.04 81 ASN A C 1
ATOM 691 O O . ASN A 1 83 ? 15.276 27.220 -8.748 1.00 25.02 81 ASN A O 1
ATOM 696 N N . ASN A 1 84 ? 14.518 25.621 -10.151 1.00 28.26 82 ASN A N 1
ATOM 697 C CA . ASN A 1 84 ? 15.048 26.151 -11.409 1.00 28.30 82 ASN A CA 1
ATOM 698 C C . ASN A 1 84 ? 16.566 26.086 -11.516 1.00 27.59 82 ASN A C 1
ATOM 699 O O . ASN A 1 84 ? 17.133 26.670 -12.448 1.00 27.86 82 ASN A O 1
ATOM 704 N N . VAL A 1 85 ? 17.244 25.382 -10.612 1.00 18.29 83 VAL A N 1
ATOM 705 C CA . VAL A 1 85 ? 18.700 25.296 -10.601 1.00 17.82 83 VAL A CA 1
ATOM 706 C C . VAL A 1 85 ? 19.119 23.853 -10.858 1.00 16.22 83 VAL A C 1
ATOM 707 O O . VAL A 1 85 ? 18.552 22.922 -10.276 1.00 15.61 83 VAL A O 1
ATOM 711 N N . ILE A 1 86 ? 20.127 23.672 -11.712 1.00 14.41 84 ILE A N 1
ATOM 712 C CA . ILE A 1 86 ? 20.675 22.347 -12.009 1.00 13.12 84 ILE A CA 1
ATOM 713 C C . ILE A 1 86 ? 21.674 21.928 -10.933 1.00 12.99 84 ILE A C 1
ATOM 714 O O . ILE A 1 86 ? 22.701 22.598 -10.747 1.00 13.63 84 ILE A O 1
ATOM 719 N N . PRO A 1 87 ? 21.434 20.824 -10.231 1.00 13.54 85 PRO A N 1
ATOM 720 C CA . PRO A 1 87 ? 22.341 20.410 -9.149 1.00 13.56 85 PRO A CA 1
ATOM 721 C C . PRO A 1 87 ? 23.621 19.799 -9.685 1.00 13.14 85 PRO A C 1
ATOM 722 O O . PRO A 1 87 ? 23.658 19.273 -10.809 1.00 12.53 85 PRO A O 1
ATOM 726 N N . PRO A 1 88 ? 24.698 19.832 -8.904 1.00 14.16 86 PRO A N 1
ATOM 727 C CA . PRO A 1 88 ? 25.944 19.187 -9.335 1.00 13.97 86 PRO A CA 1
ATOM 728 C C . PRO A 1 88 ? 25.815 17.677 -9.271 1.00 13.14 86 PRO A C 1
ATOM 729 O O . PRO A 1 88 ? 25.207 17.132 -8.348 1.00 12.97 86 PRO A O 1
ATOM 733 N N . THR A 1 89 ? 26.417 16.998 -10.252 1.00 14.17 87 THR A N 1
ATOM 734 C CA . THR A 1 89 ? 26.291 15.549 -10.316 1.00 13.56 87 THR A CA 1
ATOM 735 C C . THR A 1 89 ? 27.017 14.846 -9.178 1.00 13.91 87 THR A C 1
ATOM 736 O O . THR A 1 89 ? 26.644 13.719 -8.828 1.00 13.58 87 THR A O 1
ATOM 740 N N . SER A 1 90 ? 28.033 15.479 -8.587 1.00 15.61 88 SER A N 1
ATOM 741 C CA . SER A 1 90 ? 28.766 14.885 -7.478 1.00 16.13 88 SER A CA 1
ATOM 742 C C . SER A 1 90 ? 28.115 15.119 -6.121 1.00 16.32 88 SER A C 1
ATOM 743 O O . SER A 1 90 ? 28.565 14.533 -5.134 1.00 16.74 88 SER A O 1
ATOM 746 N N . ALA A 1 91 ? 27.101 15.975 -6.038 1.00 12.87 89 ALA A N 1
ATOM 747 C CA . ALA A 1 91 ? 26.392 16.162 -4.778 1.00 13.14 89 ALA A CA 1
ATOM 748 C C . ALA A 1 91 ? 25.603 14.907 -4.423 1.00 12.58 89 ALA A C 1
ATOM 749 O O . ALA A 1 91 ? 25.144 14.169 -5.298 1.00 11.89 89 ALA A O 1
ATOM 751 N N . THR A 1 92 ? 25.439 14.665 -3.125 1.00 12.68 90 THR A N 1
ATOM 752 C CA . THR A 1 92 ? 24.575 13.561 -2.738 1.00 12.30 90 THR A CA 1
ATOM 753 C C . THR A 1 92 ? 23.115 14.001 -2.719 1.00 12.10 90 THR A C 1
ATOM 754 O O . THR A 1 92 ? 22.789 15.182 -2.556 1.00 12.50 90 THR A O 1
ATOM 758 N N . MET A 1 93 ? 22.226 13.020 -2.882 1.00 12.91 91 MET A N 1
ATOM 759 C CA . MET A 1 93 ? 20.801 13.295 -2.767 1.00 12.18 91 MET A CA 1
ATOM 760 C C . MET A 1 93 ? 20.446 13.776 -1.370 1.00 12.60 91 MET A C 1
ATOM 761 O O . MET A 1 93 ? 19.527 14.586 -1.210 1.00 12.45 91 MET A O 1
ATOM 766 N N . GLY A 1 94 ? 21.173 13.307 -0.353 1.00 12.24 92 GLY A N 1
ATOM 767 C CA . GLY A 1 94 ? 20.939 13.799 0.994 1.00 12.86 92 GLY A CA 1
ATOM 768 C C . GLY A 1 94 ? 21.289 15.267 1.148 1.00 13.68 92 GLY A C 1
ATOM 769 O O . GLY A 1 94 ? 20.599 16.009 1.854 1.00 13.94 92 GLY A O 1
ATOM 770 N N . GLN A 1 95 ? 22.380 15.704 0.513 1.00 16.32 93 GLN A N 1
ATOM 771 C CA . GLN A 1 95 ? 22.736 17.119 0.565 1.00 17.29 93 GLN A CA 1
ATOM 772 C C . GLN A 1 95 ? 21.706 17.961 -0.170 1.00 16.62 93 GLN A C 1
ATOM 773 O O . GLN A 1 95 ? 21.277 19.009 0.325 1.00 17.17 93 GLN A O 1
ATOM 779 N N . LEU A 1 96 ? 21.297 17.511 -1.355 1.00 14.14 94 LEU A N 1
ATOM 780 C CA . LEU A 1 96 ? 20.262 18.208 -2.105 1.00 13.57 94 LEU A CA 1
ATOM 781 C C . LEU A 1 96 ? 18.967 18.283 -1.306 1.00 13.25 94 LEU A C 1
ATOM 782 O O . LEU A 1 96 ? 18.296 19.323 -1.282 1.00 13.52 94 LEU A O 1
ATOM 787 N N . TYR A 1 97 ? 18.618 17.193 -0.623 1.00 11.34 95 TYR A N 1
ATOM 788 C CA . TYR A 1 97 ? 17.411 17.175 0.189 1.00 11.21 95 TYR A CA 1
ATOM 789 C C . TYR A 1 97 ? 17.516 18.156 1.354 1.00 12.27 95 TYR A C 1
ATOM 790 O O . TYR A 1 97 ? 16.589 18.932 1.616 1.00 12.49 95 TYR A O 1
ATOM 799 N N . GLN A 1 98 ? 18.630 18.116 2.084 1.00 18.35 96 GLN A N 1
ATOM 800 C CA . GLN A 1 98 ? 18.794 19.019 3.219 1.00 19.60 96 GLN A CA 1
ATOM 801 C C . GLN A 1 98 ? 18.683 20.475 2.784 1.00 20.20 96 GLN A C 1
ATOM 802 O O . GLN A 1 98 ? 18.083 21.299 3.485 1.00 20.90 96 GLN A O 1
ATOM 808 N N . GLU A 1 99 ? 19.233 20.800 1.614 1.00 17.76 97 GLU A N 1
ATOM 809 C CA . GLU A 1 99 ? 19.229 22.181 1.144 1.00 18.50 97 GLU A CA 1
ATOM 810 C C . GLU A 1 99 ? 17.848 22.626 0.692 1.00 17.88 97 GLU A C 1
ATOM 811 O O . GLU A 1 99 ? 17.490 23.800 0.841 1.00 18.72 97 GLU A O 1
ATOM 817 N N . HIS A 1 100 ? 17.080 21.726 0.077 1.00 14.02 98 HIS A N 1
ATOM 818 C CA . HIS A 1 100 ? 15.965 22.169 -0.743 1.00 13.57 98 HIS A CA 1
ATOM 819 C C . HIS A 1 100 ? 14.653 21.435 -0.533 1.00 12.85 98 HIS A C 1
ATOM 820 O O . HIS A 1 100 ? 13.696 21.733 -1.249 1.00 12.60 98 HIS A O 1
ATOM 827 N N . HIS A 1 101 ? 14.555 20.512 0.418 1.00 13.47 99 HIS A N 1
ATOM 828 C CA . HIS A 1 101 ? 13.273 19.846 0.587 1.00 13.00 99 HIS A CA 1
ATOM 829 C C . HIS A 1 101 ? 12.226 20.862 1.027 1.00 13.73 99 HIS A C 1
ATOM 830 O O . HIS A 1 101 ? 12.537 21.875 1.664 1.00 14.68 99 HIS A O 1
ATOM 837 N N . GLU A 1 102 ? 10.981 20.610 0.642 1.00 16.92 100 GLU A N 1
ATOM 838 C CA . GLU A 1 102 ? 9.906 21.530 0.963 1.00 17.73 100 GLU A CA 1
ATOM 839 C C . GLU A 1 102 ? 9.317 21.196 2.333 1.00 18.29 100 GLU A C 1
ATOM 840 O O . GLU A 1 102 ? 9.753 20.267 3.018 1.00 18.04 100 GLU A O 1
ATOM 846 N N . GLU A 1 103 ? 8.320 21.979 2.751 1.00 22.25 101 GLU A N 1
ATOM 847 C CA . GLU A 1 103 ? 7.795 21.859 4.108 1.00 23.06 101 GLU A CA 1
ATOM 848 C C . GLU A 1 103 ? 6.995 20.586 4.336 1.00 22.72 101 GLU A C 1
ATOM 849 O O . GLU A 1 103 ? 6.648 20.303 5.488 1.00 23.38 101 GLU A O 1
ATOM 855 N N . ASP A 1 104 ? 6.672 19.835 3.286 1.00 16.26 102 ASP A N 1
ATOM 856 C CA . ASP A 1 104 ? 6.069 18.517 3.430 1.00 16.02 102 ASP A CA 1
ATOM 857 C C . ASP A 1 104 ? 7.113 17.411 3.550 1.00 15.21 102 ASP A C 1
ATOM 858 O O . ASP A 1 104 ? 6.751 16.226 3.573 1.00 15.00 102 ASP A O 1
ATOM 863 N N . PHE A 1 105 ? 8.395 17.782 3.622 1.00 12.80 103 PHE A N 1
ATOM 864 C CA . PHE A 1 105 ? 9.533 16.878 3.777 1.00 12.24 103 PHE A CA 1
ATOM 865 C C . PHE A 1 105 ? 9.821 16.061 2.524 1.00 11.28 103 PHE A C 1
ATOM 866 O O . PHE A 1 105 ? 10.564 15.083 2.589 1.00 10.89 103 PHE A O 1
ATOM 874 N N . PHE A 1 106 ? 9.277 16.466 1.380 1.00 13.88 104 PHE A N 1
ATOM 875 C CA . PHE A 1 106 ? 9.651 15.912 0.085 1.00 13.12 104 PHE A CA 1
ATOM 876 C C . PHE A 1 106 ? 10.628 16.843 -0.625 1.00 12.94 104 PHE A C 1
ATOM 877 O O . PHE A 1 106 ? 10.553 18.067 -0.499 1.00 13.44 104 PHE A O 1
ATOM 885 N N . LEU A 1 107 ? 11.547 16.248 -1.381 1.00 9.51 105 LEU A N 1
ATOM 886 C CA . LEU A 1 107 ? 12.367 16.974 -2.345 1.00 9.38 105 LEU A CA 1
ATOM 887 C C . LEU A 1 107 ? 11.714 16.862 -3.715 1.00 9.05 105 LEU A C 1
ATOM 888 O O . LEU A 1 107 ? 11.331 15.763 -4.131 1.00 8.71 105 LEU A O 1
ATOM 893 N N . TYR A 1 108 ? 11.602 17.985 -4.418 1.00 9.69 106 TYR A N 1
ATOM 894 C CA . TYR A 1 108 ? 10.933 18.036 -5.718 1.00 9.59 106 TYR A CA 1
ATOM 895 C C . TYR A 1 108 ? 11.939 18.338 -6.819 1.00 9.42 106 TYR A C 1
ATOM 896 O O . TYR A 1 108 ? 12.614 19.376 -6.793 1.00 9.80 106 TYR A O 1
ATOM 905 N N . ILE A 1 109 ? 12.014 17.448 -7.805 1.00 10.62 107 ILE A N 1
ATOM 906 C CA . ILE A 1 109 ? 12.917 17.603 -8.939 1.00 10.55 107 ILE A CA 1
ATOM 907 C C . ILE A 1 109 ? 12.087 17.614 -10.207 1.00 10.67 107 ILE A C 1
ATOM 908 O O . ILE A 1 109 ? 11.269 16.714 -10.418 1.00 10.58 107 ILE A O 1
ATOM 913 N N . ALA A 1 110 ? 12.308 18.618 -11.048 1.00 10.74 108 ALA A N 1
ATOM 914 C CA . ALA A 1 110 ? 11.754 18.635 -12.391 1.00 10.98 108 ALA A CA 1
ATOM 915 C C . ALA A 1 110 ? 12.817 18.159 -13.365 1.00 10.83 108 ALA A C 1
ATOM 916 O O . ALA A 1 110 ? 14.004 18.441 -13.189 1.00 10.83 108 ALA A O 1
ATOM 918 N N . TYR A 1 111 ? 12.395 17.428 -14.395 1.00 11.38 109 TYR A N 1
ATOM 919 C CA . TYR A 1 111 ? 13.340 17.011 -15.419 1.00 11.41 109 TYR A CA 1
ATOM 920 C C . TYR A 1 111 ? 12.904 17.521 -16.784 1.00 12.01 109 TYR A C 1
ATOM 921 O O . TYR A 1 111 ? 11.718 17.753 -17.040 1.00 12.38 109 TYR A O 1
ATOM 930 N N . SER A 1 112 ? 13.892 17.736 -17.646 1.00 12.35 110 SER A N 1
ATOM 931 C CA . SER A 1 112 ? 13.640 18.285 -18.968 1.00 13.04 110 SER A CA 1
ATOM 932 C C . SER A 1 112 ? 14.735 17.831 -19.915 1.00 13.26 110 SER A C 1
ATOM 933 O O . SER A 1 112 ? 15.793 17.355 -19.496 1.00 12.96 110 SER A O 1
ATOM 936 N N . ASP A 1 113 ? 14.456 17.968 -21.207 1.00 18.80 111 ASP A N 1
ATOM 937 C CA . ASP A 1 113 ? 15.496 17.821 -22.209 1.00 17.17 111 ASP A CA 1
ATOM 938 C C . ASP A 1 113 ? 16.344 19.073 -22.345 1.00 16.17 111 ASP A C 1
ATOM 939 O O . ASP A 1 113 ? 17.421 19.011 -22.946 1.00 14.68 111 ASP A O 1
ATOM 944 N N . GLU A 1 114 ? 15.891 20.193 -21.793 1.00 17.11 112 GLU A N 1
ATOM 945 C CA . GLU A 1 114 ? 16.493 21.498 -22.013 1.00 16.69 112 GLU A CA 1
ATOM 946 C C . GLU A 1 114 ? 17.379 21.897 -20.839 1.00 15.20 112 GLU A C 1
ATOM 947 O O . GLU A 1 114 ? 17.128 21.528 -19.690 1.00 15.25 112 GLU A O 1
ATOM 953 N N . SER A 1 115 ? 18.408 22.683 -21.145 1.00 15.93 113 SER A N 1
ATOM 954 C CA . SER A 1 115 ? 19.421 23.077 -20.174 1.00 14.54 113 SER A CA 1
ATOM 955 C C . SER A 1 115 ? 19.015 24.281 -19.338 1.00 15.40 113 SER A C 1
ATOM 956 O O . SER A 1 115 ? 19.771 24.681 -18.443 1.00 14.49 113 SER A O 1
ATOM 959 N N . VAL A 1 116 ? 17.856 24.872 -19.606 1.00 15.51 114 VAL A N 1
ATOM 960 C CA . VAL A 1 116 ? 17.360 26.021 -18.858 1.00 16.64 114 VAL A CA 1
ATOM 961 C C . VAL A 1 116 ? 15.883 25.788 -18.598 1.00 18.76 114 VAL A C 1
ATOM 962 O O . VAL A 1 116 ? 15.144 25.412 -19.513 1.00 20.01 114 VAL A O 1
ATOM 966 N N . TYR A 1 117 ? 15.452 25.989 -17.355 1.00 21.08 115 TYR A N 1
ATOM 967 C CA . TYR A 1 117 ? 14.051 25.774 -17.031 1.00 23.37 115 TYR A CA 1
ATOM 968 C C . TYR A 1 117 ? 13.189 26.865 -17.657 1.00 25.62 115 TYR A C 1
ATOM 969 O O . TYR A 1 117 ? 13.556 28.042 -17.673 1.00 25.60 115 TYR A O 1
ATOM 978 N N . GLY A 1 118 ? 12.033 26.468 -18.176 1.00 31.05 116 GLY A N 1
ATOM 979 C CA . GLY A 1 118 ? 11.100 27.433 -18.711 1.00 33.70 116 GLY A CA 1
ATOM 980 C C . GLY A 1 118 ? 11.457 27.999 -20.064 1.00 33.79 116 GLY A C 1
ATOM 981 O O . GLY A 1 118 ? 10.761 28.903 -20.541 1.00 36.17 116 GLY A O 1
ATOM 982 N N . LEU A 1 119 ? 12.523 27.512 -20.691 1.00 33.07 117 LEU A N 1
ATOM 983 C CA . LEU A 1 119 ? 12.831 27.887 -22.064 1.00 33.39 117 LEU A CA 1
ATOM 984 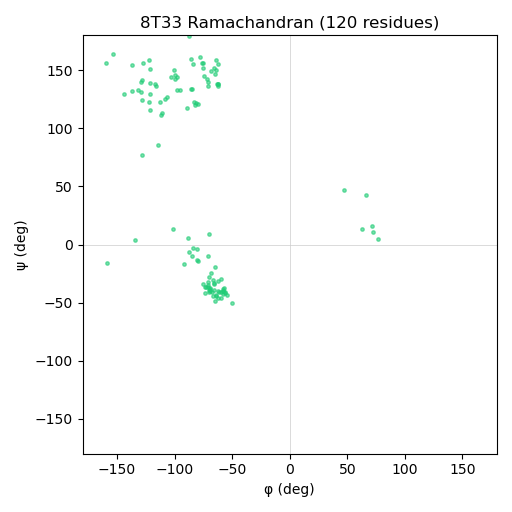C C . LEU A 1 119 ? 12.537 26.703 -22.974 1.00 33.62 117 LEU A C 1
ATOM 985 O O . LEU A 1 119 ? 12.379 25.580 -22.486 1.00 32.92 117 LEU A O 1
ATOM 990 N N . GLY B 2 6 ? 3.751 2.810 -2.509 1.00 31.68 34 GLY B N 1
ATOM 991 C CA . GLY B 2 6 ? 3.816 3.597 -3.724 1.00 31.66 34 GLY B CA 1
ATOM 992 C C . GLY B 2 6 ? 5.221 4.095 -4.003 1.00 30.79 34 GLY B C 1
ATOM 993 O O . GLY B 2 6 ? 5.454 4.810 -4.976 1.00 30.75 34 GLY B O 1
ATOM 994 N N . TRP B 2 7 ? 6.160 3.705 -3.145 1.00 23.64 35 TRP B N 1
ATOM 995 C CA . TRP B 2 7 ? 7.550 4.124 -3.266 1.00 22.87 35 TRP B CA 1
ATOM 996 C C . TRP B 2 7 ? 8.301 3.214 -4.222 1.00 22.52 35 TRP B C 1
ATOM 997 O O . TRP B 2 7 ? 8.214 1.988 -4.113 1.00 22.63 35 TRP B O 1
ATOM 1008 N N . LEU B 2 8 ? 9.064 3.810 -5.131 1.00 14.71 36 LEU B N 1
ATOM 1009 C CA . LEU B 2 8 ? 10.077 3.060 -5.858 1.00 14.33 36 LEU B CA 1
ATOM 1010 C C . LEU B 2 8 ? 11.365 3.126 -5.049 1.00 13.71 36 LEU B C 1
ATOM 1011 O O . LEU B 2 8 ? 11.902 4.214 -4.819 1.00 13.44 36 LEU B O 1
ATOM 1016 N N . ILE B 2 9 ? 11.846 1.972 -4.600 1.00 13.30 37 ILE B N 1
ATOM 1017 C CA . ILE B 2 9 ? 13.030 1.926 -3.751 1.00 12.86 37 ILE B CA 1
ATOM 1018 C C . ILE B 2 9 ? 14.270 1.971 -4.631 1.00 12.49 37 ILE B C 1
ATOM 1019 O O . ILE B 2 9 ? 14.450 1.126 -5.512 1.00 12.62 37 ILE B O 1
ATOM 1024 N N . ILE B 2 10 ? 15.123 2.957 -4.393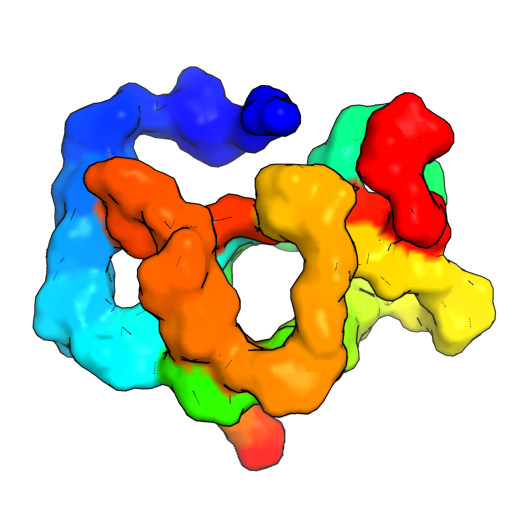 1.00 11.13 38 ILE B N 1
ATOM 1025 C CA . ILE B 2 10 ? 16.390 3.112 -5.100 1.00 10.84 38 ILE B CA 1
ATOM 1026 C C . ILE B 2 10 ? 17.508 2.646 -4.182 1.00 10.60 38 ILE B C 1
ATOM 1027 O O . ILE B 2 10 ? 17.442 2.835 -2.959 1.00 10.58 38 ILE B O 1
ATOM 1032 N N . ASP B 2 11 ? 18.534 2.027 -4.763 1.00 13.01 39 ASP B N 1
ATOM 1033 C CA . ASP B 2 11 ? 19.677 1.548 -4.006 1.00 12.92 39 ASP B CA 1
ATOM 1034 C C . ASP B 2 11 ? 20.973 2.071 -4.606 1.00 12.72 39 ASP B C 1
ATOM 1035 O O . ASP B 2 11 ? 21.043 2.415 -5.787 1.00 12.73 39 ASP B O 1
ATOM 1040 N N . LEU B 2 12 ? 21.998 2.124 -3.759 1.00 17.40 40 LEU B N 1
ATOM 1041 C CA . LEU B 2 12 ? 23.355 2.375 -4.224 1.00 17.34 40 LEU B CA 1
ATOM 1042 C C . LEU B 2 12 ? 23.791 1.251 -5.158 1.00 17.60 40 LEU B C 1
ATOM 1043 O O . LEU B 2 12 ? 23.549 0.072 -4.852 1.00 17.88 40 LEU B O 1
ATOM 1048 N N . PRO B 2 13 ? 24.441 1.559 -6.293 1.00 25.86 41 PRO B N 1
ATOM 1049 C CA . PRO B 2 13 ? 24.930 0.557 -7.249 1.00 26.24 41 PRO B CA 1
ATOM 1050 C C . PRO B 2 13 ? 26.170 -0.173 -6.740 1.00 26.49 41 PRO B C 1
ATOM 1051 O O . PRO B 2 13 ? 26.117 -0.825 -5.699 1.00 26.60 41 PRO B O 1
#

Solvent-accessible surface area: 7306 Å² total

Sequence (124 aa):
MKFVYKEEHPFEKRRSEGEKIRKKYPDRVPVIVEKAPKARIGDLDKKYLVPSDLTVGQFYFLIRKRIHLRAEDALFFFVNNVIPPTSATMGQLYQEHHEEDFFLYIAYSDESVYGLGWLIIDLP